Protein AF-A0A831UK39-F1 (afdb_monomer_lite)

pLDDT: mean 88.24, std 12.93, range [45.69, 98.5]

Foldseek 3Di:
DPPLVVDDQDADPVRCVQCVPDDDPPDGHLSVLVVVCVVVVPAQVDADDDPPCPSNSNVVSCVVRNHHD

Secondary structure (DSSP, 8-state):
--GGGGS-SSPPGGGHHHHTS---TTPPPHHHHHHHHHHTT--TTS----TT-TTTHHHHHHHHHT---

Sequence (69 aa):
MPTALLQDNGIQMDDHAAHGWYRFVLSFPPHLVGHYLEKFGIDRQHLVLDPFCGTGTTPVECKKRGIPS

Radius of gyration: 11.9 Å; chains: 1; bounding box: 24×30×28 Å

Structure (mmCIF, N/CA/C/O backbone):
data_AF-A0A831UK39-F1
#
_entry.id   AF-A0A831UK39-F1
#
loop_
_atom_site.group_PDB
_atom_site.id
_atom_site.type_symbol
_atom_site.label_atom_id
_atom_site.label_alt_id
_atom_site.label_comp_id
_atom_site.label_asym_id
_atom_site.label_entity_id
_atom_site.label_seq_id
_atom_site.pdbx_PDB_ins_code
_atom_site.Cartn_x
_atom_site.Cartn_y
_atom_site.Cartn_z
_atom_site.occupancy
_atom_site.B_iso_or_equiv
_atom_site.auth_seq_id
_atom_site.auth_comp_id
_atom_site.auth_asym_id
_atom_site.auth_atom_id
_atom_site.pdbx_PDB_model_num
ATOM 1 N N . MET A 1 1 ? 5.152 -24.393 8.539 1.00 45.69 1 MET A N 1
ATOM 2 C CA . MET A 1 1 ? 5.832 -23.291 7.823 1.00 45.69 1 MET A CA 1
ATOM 3 C C . MET A 1 1 ? 4.765 -22.517 7.068 1.00 45.69 1 MET A C 1
ATOM 5 O O . MET A 1 1 ? 3.998 -23.187 6.386 1.00 45.69 1 MET A O 1
ATOM 9 N N . PRO A 1 2 ? 4.625 -21.187 7.210 1.00 46.88 2 PRO A N 1
ATOM 10 C CA . PRO A 1 2 ? 3.600 -20.456 6.471 1.00 46.88 2 PRO A CA 1
ATOM 11 C C . PRO A 1 2 ? 3.938 -20.485 4.977 1.00 46.88 2 PRO A C 1
ATOM 13 O O . PRO A 1 2 ? 5.049 -20.138 4.582 1.00 46.88 2 PRO A O 1
ATOM 16 N N . THR A 1 3 ? 2.979 -20.906 4.159 1.00 54.16 3 THR A N 1
ATOM 17 C CA . THR A 1 3 ? 3.091 -21.155 2.711 1.00 54.16 3 THR A CA 1
ATOM 18 C C . THR A 1 3 ? 3.482 -19.913 1.887 1.00 54.16 3 THR A C 1
ATOM 20 O O . THR A 1 3 ? 3.880 -20.040 0.734 1.00 54.16 3 THR A O 1
ATOM 23 N N . ALA A 1 4 ? 3.421 -18.716 2.478 1.00 54.00 4 ALA A N 1
ATOM 24 C CA . ALA A 1 4 ? 3.632 -17.433 1.804 1.00 54.00 4 ALA A CA 1
ATOM 25 C C . ALA A 1 4 ? 5.079 -17.165 1.337 1.00 54.00 4 ALA A C 1
ATOM 27 O O . ALA A 1 4 ? 5.270 -16.390 0.411 1.00 54.00 4 ALA A O 1
ATOM 28 N N . LEU A 1 5 ? 6.103 -17.796 1.932 1.00 54.41 5 LEU A N 1
ATOM 29 C CA . LEU A 1 5 ? 7.512 -17.560 1.550 1.00 54.41 5 LEU A CA 1
ATOM 30 C C . LEU A 1 5 ? 7.999 -18.422 0.370 1.00 54.41 5 LEU A C 1
ATOM 32 O O . LEU A 1 5 ? 9.129 -18.254 -0.078 1.00 54.41 5 LEU A O 1
ATOM 36 N N . LEU A 1 6 ? 7.176 -19.359 -0.110 1.00 59.78 6 LEU A N 1
ATOM 37 C CA . LEU A 1 6 ? 7.494 -20.242 -1.242 1.00 59.78 6 LEU A CA 1
ATOM 38 C C . LEU A 1 6 ? 6.812 -19.806 -2.551 1.00 59.78 6 LEU A C 1
ATOM 40 O O . LEU A 1 6 ? 6.954 -20.491 -3.562 1.00 59.78 6 LEU A O 1
ATOM 44 N N . GLN A 1 7 ? 6.058 -18.703 -2.544 1.00 67.38 7 GLN A N 1
ATOM 45 C CA . GLN A 1 7 ? 5.441 -18.164 -3.755 1.00 67.38 7 GLN A CA 1
ATOM 46 C C . GLN A 1 7 ? 6.464 -17.357 -4.561 1.00 67.38 7 GLN A C 1
ATOM 48 O O . GLN A 1 7 ? 7.250 -16.597 -4.002 1.00 67.38 7 GLN A O 1
ATOM 53 N N . ASP A 1 8 ? 6.457 -17.541 -5.882 1.00 78.88 8 ASP A N 1
ATOM 54 C CA . ASP A 1 8 ? 7.274 -16.737 -6.790 1.00 78.88 8 ASP A CA 1
ATOM 55 C C . ASP A 1 8 ? 6.860 -15.256 -6.734 1.00 78.88 8 ASP A C 1
ATOM 57 O O . ASP A 1 8 ? 5.693 -14.926 -6.515 1.00 78.88 8 ASP A O 1
ATOM 61 N N . ASN A 1 9 ? 7.817 -14.361 -6.987 1.00 81.62 9 ASN A N 1
ATOM 62 C CA . ASN A 1 9 ? 7.610 -12.909 -6.996 1.00 81.62 9 ASN A CA 1
ATOM 63 C C . ASN A 1 9 ? 6.862 -12.413 -8.250 1.00 81.62 9 ASN A C 1
ATOM 65 O O . ASN A 1 9 ? 6.664 -11.207 -8.424 1.00 81.62 9 ASN A O 1
ATOM 69 N N . GLY A 1 10 ? 6.463 -13.322 -9.143 1.00 80.88 10 GLY A N 1
ATOM 70 C CA . GLY A 1 10 ? 5.574 -13.040 -10.258 1.00 80.88 10 GLY A CA 1
ATOM 71 C C . GLY A 1 10 ? 4.196 -12.537 -9.814 1.00 80.88 10 GLY A C 1
ATOM 72 O O . GLY A 1 10 ? 3.692 -12.862 -8.739 1.00 80.88 10 GLY A O 1
ATOM 73 N N . ILE A 1 11 ? 3.571 -11.734 -10.676 1.00 81.75 11 ILE A N 1
ATOM 74 C CA . ILE A 1 11 ? 2.166 -11.342 -10.524 1.00 81.75 11 ILE A CA 1
ATOM 75 C C . ILE A 1 11 ? 1.314 -12.577 -10.831 1.00 81.75 11 ILE A C 1
ATOM 77 O O . ILE A 1 11 ? 1.489 -13.198 -11.880 1.00 81.75 11 ILE A O 1
ATOM 81 N N . GLN A 1 12 ? 0.417 -12.945 -9.915 1.00 83.56 12 GLN A N 1
ATOM 82 C CA . GLN A 1 12 ? -0.502 -14.066 -10.119 1.00 83.56 12 GLN A CA 1
ATOM 83 C C . GLN A 1 12 ? -1.678 -13.646 -11.007 1.00 83.56 12 GLN A C 1
ATOM 85 O O . GLN A 1 12 ? -2.001 -12.464 -11.099 1.00 83.56 12 GLN A O 1
ATOM 90 N N . MET A 1 13 ? -2.354 -14.614 -11.635 1.00 83.06 13 MET A N 1
ATOM 91 C CA . MET A 1 13 ? -3.483 -14.357 -12.545 1.00 83.06 13 MET A CA 1
ATOM 92 C C . MET A 1 13 ? -4.543 -13.430 -11.913 1.00 83.06 13 MET A C 1
ATOM 94 O O . MET A 1 13 ? -4.992 -12.474 -12.543 1.00 83.06 13 MET A O 1
ATOM 98 N N . ASP A 1 14 ? -4.861 -13.661 -10.636 1.00 82.69 14 ASP A N 1
ATOM 99 C CA . ASP A 1 14 ? -5.868 -12.910 -9.872 1.00 82.69 14 ASP A CA 1
ATOM 100 C C . ASP A 1 14 ? -5.444 -11.466 -9.534 1.00 82.69 14 ASP A C 1
ATOM 102 O O . ASP A 1 14 ? -6.273 -10.624 -9.181 1.00 82.69 14 ASP A O 1
ATOM 106 N N . ASP A 1 15 ? -4.157 -11.144 -9.668 1.00 84.31 15 ASP A N 1
ATOM 107 C CA . ASP A 1 15 ? -3.606 -9.816 -9.397 1.00 84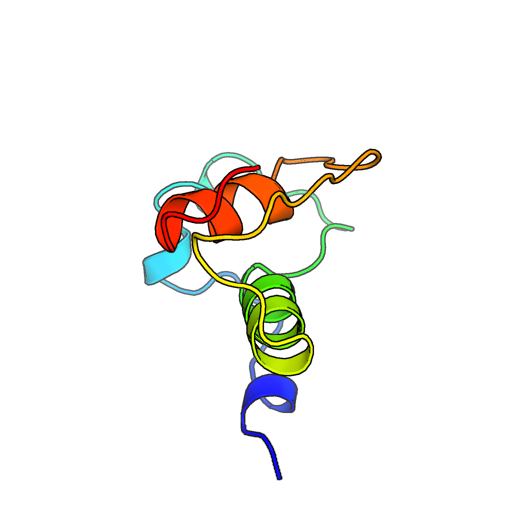.31 15 ASP A CA 1
ATOM 108 C C . ASP A 1 15 ? -3.625 -8.896 -10.626 1.00 84.31 15 ASP A C 1
ATOM 110 O O . ASP A 1 15 ? -3.520 -7.672 -10.489 1.00 84.31 15 ASP A O 1
ATOM 114 N N . HIS A 1 16 ? -3.820 -9.447 -11.829 1.00 85.31 16 HIS A N 1
ATOM 115 C CA . HIS A 1 16 ? -3.736 -8.691 -13.082 1.00 85.31 16 HIS A CA 1
ATOM 116 C C .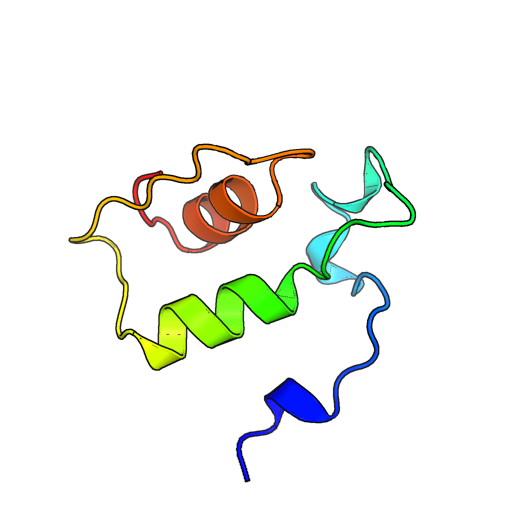 HIS A 1 16 ? -4.763 -7.567 -13.211 1.00 85.31 16 HIS A C 1
ATOM 118 O O . HIS A 1 16 ? -4.479 -6.579 -13.888 1.00 85.31 16 HIS A O 1
ATOM 124 N N . ALA A 1 17 ? -5.925 -7.687 -12.561 1.00 86.38 17 ALA A N 1
ATOM 125 C CA . ALA A 1 17 ? -7.004 -6.706 -12.665 1.00 86.38 17 ALA A CA 1
ATOM 126 C C . ALA A 1 17 ? -6.585 -5.288 -12.233 1.00 86.38 17 ALA A C 1
ATO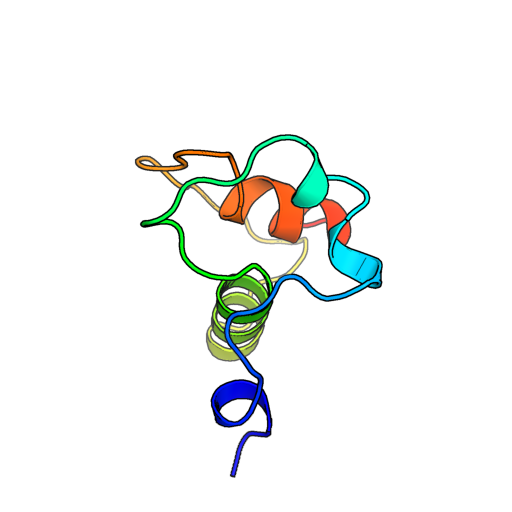M 128 O O . ALA A 1 17 ? -7.203 -4.329 -12.681 1.00 86.38 17 ALA A O 1
ATOM 129 N N . ALA A 1 18 ? -5.536 -5.157 -11.410 1.00 89.62 18 ALA A N 1
ATOM 130 C CA . ALA A 1 18 ? -4.958 -3.868 -11.023 1.00 89.62 18 ALA A CA 1
ATOM 131 C C . ALA A 1 18 ? -3.429 -3.843 -11.175 1.00 89.62 18 ALA A C 1
ATOM 133 O O . ALA A 1 18 ? -2.878 -2.936 -11.797 1.00 89.62 18 ALA A O 1
ATOM 134 N N . HIS A 1 19 ? -2.726 -4.868 -10.681 1.00 90.12 19 HIS A N 1
ATOM 135 C CA . HIS A 1 19 ? -1.255 -4.902 -10.686 1.00 90.12 19 HIS A CA 1
ATOM 136 C C . HIS A 1 19 ? -0.665 -5.155 -12.081 1.00 90.12 19 HIS A C 1
ATOM 138 O O . HIS A 1 19 ? 0.530 -4.972 -12.296 1.00 90.12 19 HIS A O 1
ATOM 144 N N . GLY A 1 20 ? -1.502 -5.540 -13.051 1.00 85.75 20 GLY A N 1
ATOM 145 C CA . GLY A 1 20 ? -1.113 -5.692 -14.452 1.00 85.75 20 GLY A CA 1
ATOM 146 C C . GLY A 1 20 ? -1.070 -4.383 -15.249 1.00 85.75 20 GLY A C 1
ATOM 147 O O . GLY A 1 20 ? -0.507 -4.376 -16.341 1.00 85.75 20 GLY A O 1
ATOM 148 N N . TRP A 1 21 ? -1.645 -3.285 -14.743 1.00 86.00 21 TRP A N 1
ATOM 149 C CA . TRP A 1 21 ? -1.731 -2.019 -15.490 1.00 86.00 21 TRP A CA 1
ATOM 150 C C . TRP A 1 21 ? -0.390 -1.296 -15.603 1.00 86.00 21 TRP A C 1
ATOM 152 O O . TRP A 1 21 ? -0.123 -0.633 -16.603 1.00 86.00 21 TRP A O 1
ATOM 162 N N . TYR A 1 22 ? 0.460 -1.421 -14.584 1.00 82.88 22 TYR A N 1
ATOM 163 C CA . TYR A 1 22 ? 1.779 -0.808 -14.563 1.00 82.88 22 TYR A CA 1
ATOM 164 C C . TYR A 1 22 ? 2.728 -1.626 -13.688 1.00 82.88 22 TYR A C 1
ATOM 166 O O . TYR A 1 22 ? 2.490 -1.799 -12.494 1.00 82.88 22 TYR A O 1
ATOM 174 N N . ARG A 1 23 ? 3.824 -2.118 -14.279 1.00 79.62 23 ARG A N 1
ATOM 175 C CA . ARG A 1 23 ? 4.813 -2.947 -13.582 1.00 79.62 23 ARG A CA 1
ATOM 176 C C . ARG A 1 23 ? 6.097 -2.165 -13.348 1.00 79.62 23 ARG A C 1
ATOM 178 O O . ARG A 1 23 ? 6.785 -1.794 -14.297 1.00 79.62 23 ARG A O 1
ATOM 185 N N . PHE A 1 24 ? 6.450 -1.971 -12.082 1.00 81.50 24 PHE A N 1
ATOM 186 C CA . PHE A 1 24 ? 7.707 -1.348 -11.688 1.00 81.50 24 PHE A CA 1
ATOM 187 C C . PHE A 1 24 ? 8.720 -2.423 -11.283 1.00 81.50 24 PHE A C 1
ATOM 189 O O . PHE A 1 24 ? 8.435 -3.266 -10.444 1.00 81.50 24 PHE A O 1
ATOM 196 N N . VAL A 1 25 ? 9.915 -2.421 -11.879 1.00 80.69 25 VAL A N 1
ATOM 197 C CA . VAL A 1 25 ? 10.904 -3.509 -11.702 1.00 80.69 25 VAL A CA 1
ATOM 198 C C . VAL A 1 25 ? 11.342 -3.686 -10.241 1.00 80.69 25 VAL A C 1
ATOM 200 O O . VAL A 1 25 ? 11.698 -4.789 -9.842 1.00 80.69 25 VAL A O 1
ATOM 203 N N . LEU A 1 26 ? 11.284 -2.618 -9.442 1.00 84.25 26 LEU A N 1
ATOM 204 C CA . LEU A 1 26 ? 11.702 -2.614 -8.037 1.00 84.25 26 LEU A CA 1
ATOM 205 C C . LEU A 1 26 ? 10.520 -2.633 -7.050 1.00 84.25 26 LEU A C 1
ATOM 207 O O . LEU A 1 26 ? 10.723 -2.390 -5.862 1.00 84.25 26 LEU A O 1
ATOM 211 N N . SER A 1 27 ? 9.289 -2.886 -7.511 1.00 86.81 27 SER A N 1
ATOM 212 C CA . SER A 1 27 ? 8.144 -3.063 -6.606 1.00 86.81 27 SER A CA 1
ATOM 213 C C . SER A 1 27 ? 8.160 -4.439 -5.939 1.00 86.81 27 SER A C 1
ATOM 215 O O . SER A 1 27 ? 8.625 -5.416 -6.525 1.00 86.81 27 SER A O 1
ATOM 217 N N . PHE A 1 28 ? 7.565 -4.540 -4.752 1.00 90.00 28 PHE A N 1
ATOM 218 C CA . PHE A 1 28 ? 7.273 -5.823 -4.112 1.00 90.00 28 PHE A CA 1
ATOM 219 C C . PHE A 1 28 ? 6.013 -6.487 -4.707 1.00 90.00 28 PHE A C 1
ATOM 221 O O . PHE A 1 28 ? 5.151 -5.786 -5.250 1.00 90.00 28 PHE A O 1
ATOM 228 N N . PRO A 1 29 ? 5.877 -7.825 -4.605 1.00 90.81 29 PRO A N 1
ATOM 229 C CA . PRO A 1 29 ? 4.716 -8.531 -5.132 1.00 90.81 29 PRO A CA 1
ATOM 230 C C . PRO A 1 29 ? 3.464 -8.338 -4.249 1.00 90.81 29 PRO A C 1
ATOM 232 O O . PRO A 1 29 ? 3.590 -8.196 -3.029 1.00 90.81 29 PRO A O 1
ATOM 235 N N . PRO A 1 30 ? 2.242 -8.394 -4.816 1.00 93.25 30 PRO A N 1
ATOM 236 C CA . PRO A 1 30 ? 0.993 -8.179 -4.071 1.00 93.25 30 PRO A CA 1
ATOM 237 C C . PRO A 1 30 ? 0.785 -9.133 -2.888 1.00 93.25 30 PRO A C 1
ATOM 239 O O . PRO A 1 30 ? 0.349 -8.712 -1.814 1.00 93.25 30 PRO A O 1
ATOM 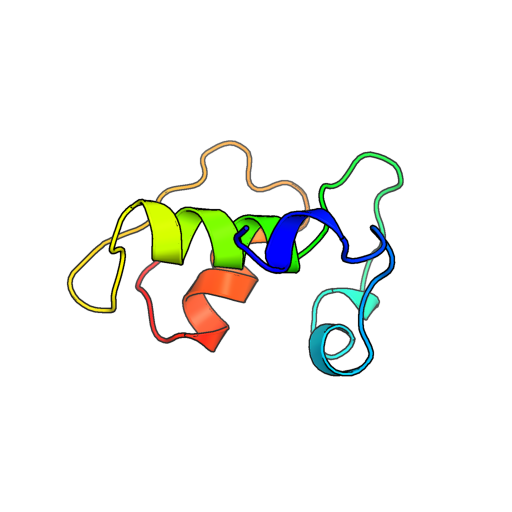242 N N . HIS A 1 31 ? 1.167 -10.405 -3.037 1.00 91.88 31 HIS A N 1
ATOM 243 C CA . HIS A 1 31 ? 1.024 -11.407 -1.977 1.00 91.88 31 HIS A CA 1
ATOM 244 C C . HIS A 1 31 ? 1.822 -11.058 -0.706 1.00 91.88 31 HIS A C 1
ATOM 246 O O . HIS A 1 31 ? 1.428 -11.460 0.390 1.00 91.88 31 HIS A O 1
ATOM 252 N N . LEU A 1 32 ? 2.895 -10.260 -0.816 1.00 94.19 32 LEU A N 1
ATOM 253 C CA . LEU A 1 32 ? 3.660 -9.797 0.343 1.00 94.19 32 LEU A CA 1
ATOM 254 C C . LEU A 1 32 ? 2.814 -8.894 1.249 1.00 94.19 32 LEU A C 1
ATOM 256 O O . LEU A 1 32 ? 2.899 -9.001 2.472 1.00 94.19 32 LEU A O 1
ATOM 260 N N . VAL A 1 33 ? 1.959 -8.047 0.667 1.00 95.75 33 VAL A N 1
ATOM 261 C CA . VAL A 1 33 ? 1.025 -7.213 1.440 1.00 95.75 33 VAL A CA 1
ATOM 262 C C . VAL A 1 33 ? 0.033 -8.100 2.180 1.00 95.75 33 VAL A C 1
ATOM 264 O O . VAL A 1 33 ? -0.148 -7.936 3.383 1.00 95.75 33 VAL A O 1
ATOM 267 N N . GLY A 1 34 ? -0.557 -9.078 1.483 1.00 94.69 34 GLY A N 1
ATOM 268 C CA . GLY A 1 34 ? -1.471 -10.051 2.088 1.00 94.69 34 GLY A CA 1
ATOM 269 C C . GLY A 1 34 ? -0.853 -10.754 3.298 1.00 94.69 34 GLY A C 1
ATOM 270 O O . GLY A 1 34 ? -1.467 -10.788 4.363 1.00 94.69 34 GLY A O 1
ATOM 271 N N . HIS A 1 35 ? 0.398 -11.205 3.170 1.00 95.38 35 HIS A N 1
ATOM 272 C CA . HIS A 1 35 ? 1.133 -11.831 4.268 1.00 95.38 35 HIS A CA 1
ATOM 273 C C . HIS A 1 35 ? 1.253 -10.922 5.499 1.00 95.38 35 HIS A C 1
ATOM 275 O O . HIS A 1 35 ? 1.036 -11.376 6.622 1.00 95.38 35 HIS 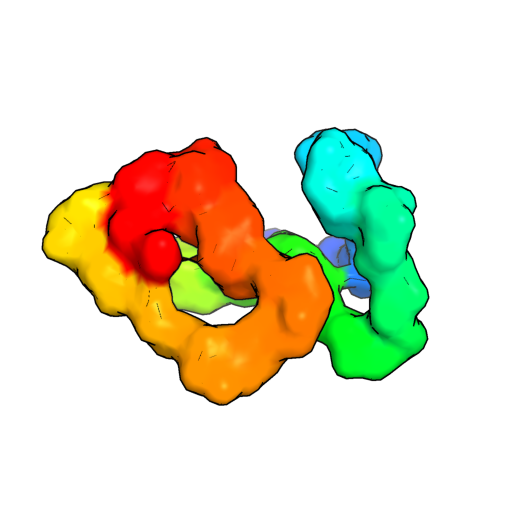A O 1
ATOM 281 N N . TYR A 1 36 ? 1.596 -9.644 5.316 1.00 97.00 36 TYR A N 1
ATOM 282 C CA . TYR A 1 36 ? 1.738 -8.721 6.443 1.00 97.00 36 TYR A CA 1
ATOM 283 C C . TYR A 1 36 ? 0.399 -8.307 7.055 1.00 97.00 36 TYR A C 1
ATOM 285 O O . TYR A 1 36 ? 0.323 -8.185 8.277 1.00 97.00 36 TYR A O 1
ATOM 293 N N . LEU A 1 37 ? -0.655 -8.153 6.249 1.00 97.69 37 LEU A N 1
ATOM 294 C CA . LEU A 1 37 ? -2.007 -7.914 6.762 1.00 97.69 37 LEU A CA 1
ATOM 295 C C . LEU A 1 37 ? -2.451 -9.063 7.678 1.00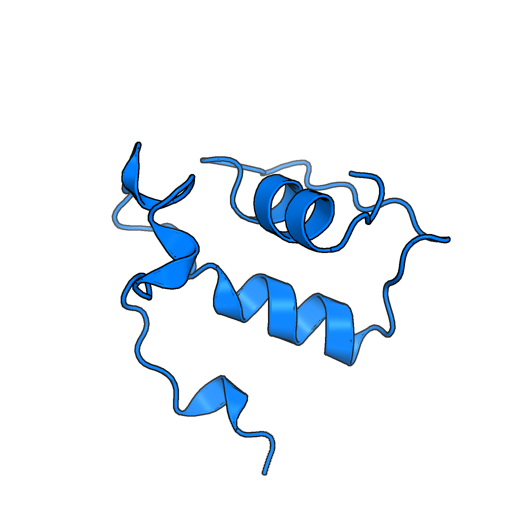 97.69 37 LEU A C 1
ATOM 297 O O . LEU A 1 37 ? -2.897 -8.812 8.795 1.00 97.69 37 LEU A O 1
ATOM 301 N N . GLU A 1 38 ? -2.243 -10.315 7.259 1.00 97.12 38 GLU A N 1
ATOM 302 C CA . GLU A 1 38 ? -2.538 -11.499 8.078 1.00 97.12 38 GLU A CA 1
ATOM 303 C C . GLU A 1 38 ? -1.654 -11.569 9.326 1.00 97.12 38 GLU A C 1
ATOM 305 O O . GLU A 1 38 ? -2.152 -11.752 10.437 1.00 97.12 38 GLU A O 1
ATOM 310 N N . LYS A 1 39 ? -0.340 -11.385 9.161 1.00 97.38 39 LYS A N 1
ATOM 311 C CA . LYS A 1 39 ? 0.634 -11.449 10.258 1.00 97.38 39 LYS A CA 1
ATOM 312 C C . LYS A 1 39 ? 0.335 -10.440 11.367 1.00 97.38 39 LYS A C 1
ATOM 314 O O . LYS A 1 39 ? 0.590 -10.734 12.533 1.00 97.38 39 LYS A O 1
ATOM 319 N N . PHE A 1 40 ? -0.163 -9.261 11.009 1.00 97.50 40 PHE A N 1
ATOM 320 C CA . PHE A 1 40 ? -0.507 -8.205 11.958 1.00 97.50 40 PHE A CA 1
ATOM 321 C C . PHE A 1 40 ? -1.982 -8.221 12.383 1.00 97.50 40 PHE A C 1
ATOM 323 O O . PHE A 1 40 ? -2.372 -7.392 13.199 1.00 97.50 40 PHE A O 1
ATOM 330 N N . GLY A 1 41 ? -2.791 -9.158 11.874 1.00 97.75 41 GLY A N 1
ATOM 331 C CA . GLY A 1 41 ? -4.214 -9.249 12.205 1.00 97.75 41 GLY A CA 1
ATOM 332 C C . GLY A 1 41 ? -5.029 -8.039 11.737 1.00 97.75 41 GLY A C 1
ATOM 333 O O . GLY A 1 41 ? -5.996 -7.663 12.394 1.00 97.75 41 GLY A O 1
ATOM 334 N N . ILE A 1 42 ? -4.625 -7.408 10.633 1.00 98.50 42 ILE A N 1
ATOM 335 C CA . ILE A 1 42 ? -5.283 -6.216 10.093 1.00 98.50 42 ILE A CA 1
ATOM 336 C C . ILE A 1 42 ? -6.539 -6.622 9.329 1.00 98.50 42 ILE A C 1
ATOM 338 O O . ILE A 1 42 ? -6.505 -7.462 8.428 1.00 98.50 42 ILE A O 1
ATOM 342 N N . ASP A 1 43 ? -7.646 -5.970 9.660 1.00 97.88 43 ASP A N 1
ATOM 343 C CA . ASP A 1 43 ? -8.956 -6.213 9.068 1.00 97.88 43 ASP A CA 1
ATOM 344 C C . ASP A 1 43 ? -9.711 -4.901 8.780 1.00 97.88 43 ASP A C 1
ATOM 346 O O . ASP A 1 43 ? -9.153 -3.804 8.813 1.00 97.88 43 ASP A O 1
ATOM 350 N N . ARG A 1 44 ? -11.010 -5.009 8.485 1.00 98.12 44 ARG A N 1
ATOM 351 C CA . ARG A 1 44 ? -11.876 -3.882 8.099 1.00 98.12 44 ARG A CA 1
ATOM 352 C C . ARG A 1 44 ? -12.078 -2.829 9.193 1.00 98.12 44 ARG A C 1
ATOM 354 O O . ARG A 1 44 ? -12.607 -1.762 8.890 1.00 98.12 44 ARG A O 1
ATOM 361 N N . GLN A 1 45 ? -11.708 -3.122 10.439 1.00 98.25 45 GLN A N 1
ATOM 362 C CA . GLN A 1 45 ? -11.791 -2.175 11.555 1.00 98.25 45 GLN A CA 1
ATOM 363 C C . GLN A 1 45 ? -10.566 -1.253 11.628 1.00 98.25 45 GLN A C 1
ATOM 365 O O . GLN A 1 45 ? -10.575 -0.272 12.369 1.00 98.25 45 GLN A O 1
ATOM 370 N N . HIS A 1 46 ? -9.522 -1.555 10.857 1.00 98.50 46 HIS A N 1
ATOM 371 C CA . HIS A 1 46 ? -8.256 -0.839 10.862 1.00 98.50 46 HIS A CA 1
ATOM 372 C C . HIS A 1 46 ? -8.136 0.108 9.660 1.00 98.50 46 HIS A C 1
ATOM 374 O O . HIS A 1 46 ? -8.753 -0.104 8.619 1.00 98.50 46 HIS A O 1
ATOM 380 N N . LEU A 1 47 ? -7.301 1.142 9.793 1.00 98.31 47 LEU A N 1
ATOM 381 C CA . LEU A 1 47 ? -6.903 2.031 8.699 1.00 98.31 47 LEU A CA 1
ATOM 382 C C . LEU A 1 47 ? -5.426 1.800 8.369 1.00 98.31 47 LEU A C 1
ATOM 384 O O . LEU A 1 47 ? -4.572 1.942 9.245 1.00 98.31 47 LEU A O 1
ATOM 388 N N . VAL A 1 48 ? -5.124 1.473 7.112 1.00 98.25 48 VAL A N 1
ATOM 389 C CA . VAL A 1 48 ? -3.753 1.257 6.631 1.00 98.25 48 VAL A CA 1
ATOM 390 C C . VAL A 1 48 ? -3.260 2.495 5.892 1.00 98.25 48 VAL A C 1
ATOM 392 O O . VAL A 1 48 ? -3.806 2.856 4.858 1.00 98.25 48 VAL A O 1
ATOM 395 N N . LEU A 1 49 ? -2.194 3.119 6.393 1.00 97.81 49 LEU A N 1
ATOM 396 C CA . LEU A 1 49 ? -1.513 4.219 5.712 1.00 97.81 49 LEU A CA 1
ATOM 397 C C . LEU A 1 49 ? -0.195 3.728 5.108 1.00 97.81 49 LEU A C 1
ATOM 399 O O . LEU A 1 49 ? 0.664 3.225 5.829 1.00 97.81 49 LEU A O 1
ATOM 403 N N . ASP A 1 50 ? -0.017 3.942 3.807 1.00 96.69 50 ASP A N 1
ATOM 404 C CA . ASP A 1 50 ? 1.256 3.737 3.114 1.00 96.69 50 ASP A CA 1
ATOM 405 C C . ASP A 1 50 ? 1.778 5.080 2.569 1.00 96.69 50 ASP A C 1
ATOM 407 O O . ASP A 1 50 ? 1.341 5.522 1.502 1.00 96.69 50 ASP A O 1
ATOM 411 N N . PRO A 1 51 ? 2.694 5.764 3.284 1.00 96.19 51 PRO A N 1
ATOM 412 C CA . PRO A 1 51 ? 3.238 7.051 2.849 1.00 96.19 51 PRO A CA 1
ATOM 413 C C . PRO A 1 51 ? 4.243 6.927 1.689 1.00 96.19 51 PRO A C 1
ATOM 415 O O . PRO A 1 51 ? 4.726 7.946 1.196 1.00 96.19 51 PRO A O 1
ATOM 418 N N . PHE A 1 52 ? 4.555 5.707 1.238 1.00 93.50 52 PHE A N 1
ATOM 419 C CA . PHE A 1 52 ? 5.490 5.419 0.148 1.00 93.50 52 PHE A CA 1
ATOM 420 C C . PHE A 1 52 ? 4.848 4.494 -0.895 1.00 93.50 52 PHE A C 1
ATOM 422 O O . PHE A 1 52 ? 5.505 3.614 -1.450 1.00 93.50 52 PHE A O 1
ATOM 429 N N . CYS A 1 53 ? 3.560 4.712 -1.179 1.00 92.38 53 CYS A N 1
ATOM 430 C CA . CYS A 1 53 ? 2.702 3.749 -1.869 1.00 92.38 53 CYS A CA 1
ATOM 431 C C . CYS A 1 53 ? 3.126 3.368 -3.294 1.00 92.38 53 CYS A C 1
ATOM 433 O O . CYS A 1 53 ? 2.610 2.385 -3.824 1.00 92.38 53 CYS A O 1
ATOM 435 N N . GLY A 1 54 ? 4.059 4.093 -3.918 1.00 92.75 54 GLY A N 1
ATOM 436 C CA . GLY A 1 54 ? 4.609 3.754 -5.230 1.00 92.75 54 GLY A CA 1
ATOM 437 C C . GLY A 1 54 ? 3.506 3.547 -6.271 1.00 92.75 54 GLY A C 1
ATOM 438 O O . GLY A 1 54 ? 2.743 4.460 -6.565 1.00 92.75 54 GLY A O 1
ATOM 439 N N . THR A 1 55 ? 3.403 2.331 -6.815 1.00 92.56 55 THR A N 1
ATOM 440 C CA . THR A 1 55 ? 2.370 1.934 -7.792 1.00 92.56 55 THR A CA 1
ATOM 441 C C . THR A 1 55 ? 1.017 1.581 -7.164 1.00 92.56 55 THR A C 1
ATOM 443 O O . THR A 1 55 ? 0.121 1.105 -7.854 1.00 92.56 55 THR A O 1
ATOM 446 N N . GLY A 1 56 ? 0.856 1.790 -5.859 1.00 94.25 56 GLY A N 1
ATOM 447 C CA . GLY A 1 56 ? -0.383 1.559 -5.127 1.00 94.25 56 GLY A CA 1
ATOM 448 C C . GLY A 1 56 ? -0.602 0.113 -4.683 1.00 94.25 56 GLY A C 1
ATOM 449 O O . GLY A 1 56 ? -1.733 -0.237 -4.351 1.00 94.25 56 GLY A O 1
ATOM 450 N N . THR A 1 57 ? 0.437 -0.731 -4.640 1.00 95.25 57 THR A N 1
ATOM 451 C CA . THR A 1 57 ? 0.277 -2.159 -4.311 1.00 95.25 57 THR A CA 1
ATOM 452 C C . THR A 1 57 ? -0.410 -2.362 -2.955 1.00 95.25 57 THR A C 1
ATOM 454 O O . THR A 1 57 ? -1.376 -3.119 -2.865 1.00 95.25 57 THR A O 1
ATOM 457 N N . THR A 1 58 ? 0.022 -1.634 -1.918 1.00 97.12 58 THR A N 1
ATOM 458 C CA . THR A 1 58 ? -0.569 -1.695 -0.571 1.00 97.12 58 THR A CA 1
ATOM 459 C C . THR A 1 58 ? -2.047 -1.287 -0.540 1.00 97.12 58 THR A C 1
ATOM 461 O O . THR A 1 58 ? -2.866 -2.112 -0.122 1.00 97.12 58 THR A O 1
ATOM 464 N N . PRO A 1 59 ? -2.447 -0.074 -0.983 1.00 97.06 59 PRO A N 1
ATOM 465 C CA . PRO A 1 59 ? -3.853 0.321 -0.937 1.00 97.06 59 PRO A CA 1
ATOM 466 C C . PRO A 1 59 ? -4.748 -0.552 -1.827 1.00 97.06 59 PRO A C 1
ATOM 468 O O . PRO A 1 59 ? -5.866 -0.866 -1.429 1.00 97.06 59 PRO A O 1
ATOM 471 N N . VAL A 1 60 ? -4.277 -1.025 -2.987 1.00 96.12 60 VAL A N 1
ATOM 472 C CA . VAL A 1 60 ? -5.056 -1.948 -3.837 1.00 96.12 60 VAL A CA 1
ATOM 473 C C . VAL A 1 60 ? -5.351 -3.261 -3.107 1.00 96.12 60 VAL A C 1
ATOM 475 O O . VAL A 1 60 ? -6.502 -3.706 -3.070 1.00 96.12 60 VAL A O 1
ATOM 478 N N . GLU A 1 61 ? -4.343 -3.867 -2.478 1.00 96.25 61 GLU A N 1
ATOM 479 C CA . GLU A 1 61 ? -4.515 -5.106 -1.715 1.00 96.25 61 GLU A CA 1
ATOM 480 C C . GLU A 1 61 ? -5.399 -4.916 -0.470 1.00 96.25 61 GLU A C 1
ATOM 482 O O . GLU A 1 61 ? -6.160 -5.824 -0.111 1.00 96.25 61 GLU A O 1
ATOM 487 N N . CYS A 1 62 ? -5.375 -3.730 0.147 1.00 97.75 62 CYS A N 1
ATOM 488 C CA . CYS A 1 62 ? -6.304 -3.368 1.220 1.00 97.75 62 CYS A CA 1
ATOM 489 C C . CYS A 1 62 ? -7.747 -3.276 0.702 1.00 97.75 62 CYS A C 1
ATOM 491 O O . CYS A 1 62 ? -8.643 -3.930 1.249 1.00 97.75 62 CYS A O 1
ATOM 493 N N . LYS A 1 63 ? -7.986 -2.552 -0.403 1.00 96.75 63 LYS A N 1
ATOM 494 C CA . LYS A 1 63 ? -9.331 -2.406 -0.991 1.00 96.75 63 LYS A CA 1
ATOM 495 C C . LYS A 1 63 ? -9.923 -3.742 -1.438 1.00 96.75 63 LYS A C 1
ATOM 497 O O . LYS A 1 63 ? -11.100 -3.975 -1.167 1.00 96.75 63 LYS A O 1
ATOM 502 N N . LYS A 1 64 ? -9.129 -4.657 -2.016 1.00 94.69 64 LYS A N 1
ATOM 503 C CA . LYS A 1 64 ? -9.580 -6.025 -2.371 1.00 94.69 64 LYS A CA 1
ATOM 504 C C . LYS A 1 64 ? -10.138 -6.797 -1.165 1.00 94.69 64 LYS A C 1
ATOM 506 O O . LYS A 1 64 ? -11.048 -7.606 -1.324 1.00 94.69 64 LYS A O 1
ATOM 511 N N . ARG A 1 65 ? -9.638 -6.525 0.046 1.00 95.56 65 ARG A N 1
ATOM 512 C CA . ARG A 1 65 ? -10.082 -7.153 1.309 1.00 95.56 65 ARG A CA 1
ATOM 513 C C . ARG A 1 65 ? -11.150 -6.331 2.053 1.00 95.56 65 ARG A C 1
ATOM 515 O O . ARG A 1 65 ? -11.716 -6.781 3.052 1.00 95.56 65 ARG A O 1
ATOM 522 N N . GLY A 1 66 ? -11.495 -5.148 1.544 1.00 97.44 66 GLY A N 1
ATOM 523 C CA . GLY A 1 66 ? -12.410 -4.205 2.192 1.00 97.44 66 GLY A CA 1
ATOM 524 C C . GLY A 1 66 ? -11.797 -3.494 3.400 1.00 97.44 66 GLY A C 1
ATOM 525 O O . GLY A 1 66 ? -12.537 -3.052 4.275 1.00 97.44 66 GLY A O 1
ATOM 526 N N . ILE A 1 67 ? -10.468 -3.422 3.467 1.00 98.50 67 ILE A N 1
ATOM 527 C CA . ILE A 1 67 ? -9.729 -2.718 4.516 1.00 98.50 67 ILE A CA 1
ATOM 528 C C . ILE A 1 67 ? -9.622 -1.236 4.115 1.00 98.50 67 ILE A C 1
ATOM 530 O O . ILE A 1 67 ? -9.213 -0.942 2.984 1.00 98.50 67 ILE A O 1
ATOM 534 N N . PRO A 1 68 ? -10.006 -0.291 4.990 1.00 98.12 68 PRO A N 1
ATOM 535 C CA . PRO A 1 68 ? -9.731 1.128 4.798 1.00 98.12 68 PRO A CA 1
ATOM 536 C C . PRO A 1 68 ? -8.232 1.402 4.602 1.00 98.12 68 PRO A C 1
ATOM 538 O O . PRO A 1 68 ? -7.391 0.945 5.371 1.00 98.12 68 PRO A O 1
ATOM 541 N N . SER A 1 69 ? -7.913 2.173 3.565 1.00 95.81 69 SER A N 1
ATOM 542 C CA . SER A 1 69 ? -6.563 2.586 3.175 1.00 95.81 69 SER A CA 1
ATOM 543 C C . SER A 1 69 ? -6.618 3.818 2.290 1.00 95.81 69 SER A C 1
ATOM 545 O O . SER A 1 69 ? -7.636 3.909 1.547 1.00 95.81 69 SER A O 1
#